Protein AF-A0A450WMF4-F1 (afdb_monomer_lite)

pLDDT: mean 71.52, std 16.34, range [45.56, 93.19]

Foldseek 3Di:
DDDDWDWDQDPVRDTGTPDDPPDDDDDDDDDDDDPDPPPDPPDDPDPPDDDDPPDPDDDDPDDDDPDDDDPVVVVVPDPPCPVPPPPPDPPVVPDDD

Radius of gyration: 28.02 Å; chains: 1; bounding box: 65×40×58 Å

Secondary structure (DSSP, 8-state):
------EEE-TT--EEESS-----S---------------S-S------S--------------PPPPPPHHHHHHHSPP--S--------TT----

Structure (mmCIF, N/CA/C/O backbone):
data_AF-A0A450WMF4-F1
#
_entry.id   AF-A0A450WMF4-F1
#
loop_
_atom_site.group_PDB
_atom_site.id
_atom_site.type_symbol
_atom_site.label_atom_id
_atom_site.label_alt_id
_atom_site.label_comp_id
_atom_site.label_asym_id
_atom_site.label_entity_id
_atom_site.label_seq_id
_atom_site.pdbx_PDB_ins_code
_atom_site.Cartn_x
_atom_site.Cartn_y
_atom_site.Cartn_z
_atom_site.occupancy
_atom_site.B_iso_or_equiv
_atom_site.auth_seq_id
_atom_site.auth_comp_id
_atom_site.auth_asym_id
_atom_site.auth_atom_id
_atom_site.pdbx_PDB_model_num
ATOM 1 N N . MET A 1 1 ? -12.016 14.413 6.812 1.00 67.12 1 MET A N 1
ATOM 2 C CA . MET A 1 1 ? -10.552 14.548 6.671 1.00 67.12 1 MET A CA 1
ATOM 3 C C . MET A 1 1 ? -10.036 13.212 6.163 1.00 67.12 1 MET A C 1
ATOM 5 O O . MET A 1 1 ? -10.460 12.207 6.719 1.00 67.12 1 MET A O 1
ATOM 9 N N . ILE A 1 2 ? -9.229 13.185 5.103 1.00 79.38 2 ILE A N 1
ATOM 10 C CA . ILE A 1 2 ? -8.567 11.957 4.632 1.00 79.38 2 ILE A CA 1
ATOM 11 C C . ILE A 1 2 ? -7.182 11.929 5.282 1.00 79.38 2 ILE A C 1
ATOM 13 O O . ILE A 1 2 ? -6.506 12.955 5.280 1.00 79.38 2 ILE A O 1
ATOM 17 N N . HIS A 1 3 ? -6.806 10.794 5.869 1.00 83.19 3 HIS A N 1
ATOM 18 C CA . HIS A 1 3 ? -5.484 10.562 6.453 1.00 83.19 3 HIS A CA 1
ATOM 19 C C . HIS A 1 3 ? -4.812 9.434 5.673 1.00 83.19 3 HIS A C 1
ATOM 21 O O . HIS A 1 3 ? -5.436 8.392 5.468 1.00 83.19 3 HIS A O 1
ATOM 27 N N . THR A 1 4 ? -3.581 9.657 5.220 1.00 89.19 4 THR A N 1
ATOM 28 C CA . THR A 1 4 ? -2.794 8.675 4.464 1.00 89.19 4 THR A CA 1
ATOM 29 C C . THR A 1 4 ? -1.669 8.184 5.359 1.00 89.19 4 THR A C 1
ATOM 31 O O . THR A 1 4 ? -0.937 8.999 5.910 1.00 89.19 4 THR A O 1
ATOM 34 N N . ILE A 1 5 ? -1.546 6.866 5.498 1.00 90.75 5 ILE A N 1
ATOM 35 C CA . ILE A 1 5 ? -0.534 6.205 6.325 1.00 90.75 5 ILE A CA 1
ATOM 36 C C . ILE A 1 5 ? 0.292 5.314 5.412 1.00 90.75 5 ILE A C 1
ATOM 38 O O . ILE A 1 5 ? -0.275 4.555 4.624 1.00 90.75 5 ILE A O 1
ATOM 42 N N . GLU A 1 6 ? 1.612 5.394 5.528 1.00 92.12 6 GLU A N 1
ATOM 43 C CA . GLU A 1 6 ? 2.505 4.479 4.825 1.00 92.12 6 GLU A CA 1
ATOM 44 C C . GLU A 1 6 ? 2.503 3.099 5.485 1.00 92.12 6 GLU A C 1
ATOM 46 O O . GLU A 1 6 ? 2.319 2.946 6.696 1.00 92.12 6 GLU A O 1
ATOM 51 N N . ALA A 1 7 ? 2.705 2.067 4.675 1.00 92.75 7 ALA A N 1
ATOM 52 C CA . ALA A 1 7 ? 2.770 0.700 5.152 1.00 92.75 7 ALA A CA 1
ATOM 53 C C . ALA A 1 7 ? 3.817 -0.083 4.369 1.00 92.75 7 ALA A C 1
ATOM 55 O O . ALA A 1 7 ? 3.953 0.095 3.160 1.00 92.75 7 ALA A O 1
ATOM 56 N N . ALA A 1 8 ? 4.524 -0.965 5.065 1.00 90.38 8 ALA A N 1
ATOM 57 C CA . ALA A 1 8 ? 5.393 -1.951 4.446 1.00 90.38 8 ALA A CA 1
ATOM 58 C C . ALA A 1 8 ? 4.617 -3.256 4.246 1.00 90.38 8 ALA A C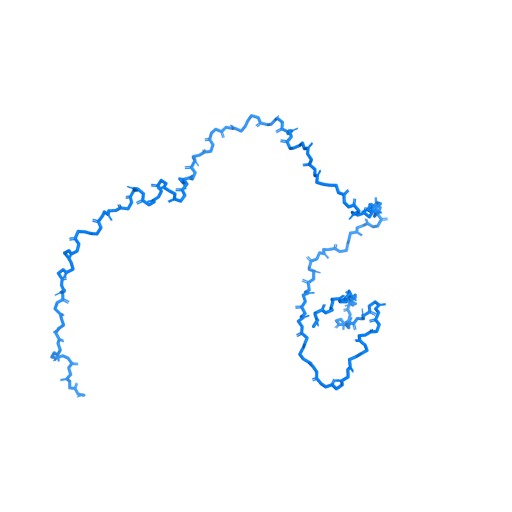 1
ATOM 60 O O . ALA A 1 8 ? 3.833 -3.649 5.116 1.00 90.38 8 ALA A O 1
ATOM 61 N N . ILE A 1 9 ? 4.850 -3.918 3.117 1.00 90.12 9 ILE A N 1
ATOM 62 C CA . ILE A 1 9 ? 4.362 -5.270 2.838 1.00 90.12 9 ILE A CA 1
ATOM 63 C C . ILE A 1 9 ? 5.575 -6.189 2.921 1.00 90.12 9 ILE A C 1
ATOM 65 O O . ILE A 1 9 ? 6.590 -5.917 2.281 1.00 90.12 9 ILE A O 1
ATOM 69 N N . ASP A 1 10 ? 5.507 -7.215 3.762 1.00 88.00 10 ASP A N 1
ATOM 70 C CA . ASP A 1 10 ? 6.578 -8.205 3.859 1.00 88.00 10 ASP A CA 1
ATOM 71 C C . ASP A 1 10 ? 6.426 -9.334 2.829 1.00 88.00 10 ASP A C 1
ATOM 73 O O . ASP A 1 10 ? 5.422 -9.442 2.129 1.00 88.00 10 ASP A O 1
ATOM 77 N N . GLU A 1 11 ? 7.429 -10.210 2.754 1.00 87.44 11 GLU A N 1
ATOM 78 C CA . GLU A 1 11 ? 7.435 -11.375 1.854 1.00 87.44 11 GLU A CA 1
ATOM 79 C C . GLU A 1 11 ? 6.308 -12.384 2.143 1.00 87.44 11 GLU A C 1
ATOM 81 O O . GLU A 1 11 ? 6.079 -13.303 1.363 1.00 87.44 11 GLU A O 1
ATOM 86 N N . SER A 1 12 ? 5.629 -12.253 3.285 1.00 91.00 12 SER A N 1
ATOM 87 C CA . SER A 1 12 ? 4.497 -13.088 3.685 1.00 91.00 12 SER A CA 1
ATOM 88 C C . SER A 1 12 ? 3.150 -12.397 3.438 1.00 91.00 12 SER A C 1
ATOM 90 O O . SER A 1 12 ? 2.150 -12.823 4.015 1.00 91.00 12 SER A O 1
ATOM 92 N N . ASP A 1 13 ? 3.124 -11.324 2.642 1.00 87.31 13 ASP A N 1
ATOM 93 C CA . ASP A 1 13 ? 1.951 -10.502 2.322 1.00 87.31 13 ASP A CA 1
ATOM 94 C C . ASP A 1 13 ? 1.295 -9.817 3.539 1.00 87.31 13 ASP A C 1
ATOM 96 O O . ASP A 1 13 ? 0.132 -9.400 3.488 1.00 87.31 13 ASP A O 1
ATOM 100 N N . HIS A 1 14 ? 2.015 -9.659 4.656 1.00 93.19 14 HIS A N 1
ATOM 101 C CA . HIS A 1 14 ? 1.486 -8.934 5.809 1.00 93.19 14 HIS A CA 1
ATOM 102 C C . HIS A 1 14 ? 1.753 -7.438 5.674 1.00 93.19 14 HIS A C 1
ATOM 104 O O . HIS A 1 14 ? 2.880 -6.982 5.485 1.00 93.19 14 HIS A O 1
ATOM 110 N N . ILE A 1 15 ? 0.687 -6.658 5.853 1.00 92.00 15 ILE A N 1
ATOM 111 C CA . ILE A 1 15 ? 0.737 -5.199 5.823 1.00 92.00 15 ILE A CA 1
ATOM 112 C C . ILE A 1 15 ? 1.039 -4.678 7.226 1.00 92.00 15 ILE A C 1
ATOM 114 O O . ILE A 1 15 ? 0.276 -4.898 8.172 1.00 92.00 15 ILE A O 1
ATOM 118 N N . ARG A 1 16 ? 2.131 -3.928 7.358 1.00 91.69 16 ARG A N 1
ATOM 119 C CA . ARG A 1 16 ? 2.539 -3.268 8.599 1.00 91.69 16 ARG A CA 1
ATOM 120 C C . ARG A 1 16 ? 2.486 -1.761 8.419 1.00 91.69 16 ARG A C 1
ATOM 122 O O . ARG A 1 16 ? 3.277 -1.197 7.671 1.00 91.69 16 ARG A O 1
ATOM 129 N N . LEU A 1 17 ? 1.566 -1.110 9.127 1.00 92.81 17 LEU A N 1
ATOM 130 C CA . LEU A 1 17 ? 1.481 0.351 9.149 1.00 92.81 17 LEU A CA 1
ATOM 131 C C . LEU A 1 17 ? 2.712 0.940 9.848 1.00 92.81 17 LEU A C 1
ATOM 133 O O . LEU A 1 17 ? 3.130 0.430 10.892 1.00 92.81 17 LEU A O 1
ATOM 137 N N . THR A 1 18 ? 3.264 2.022 9.303 1.00 90.44 18 THR A N 1
ATOM 138 C CA . THR A 1 18 ? 4.376 2.756 9.930 1.00 90.44 18 THR A CA 1
ATOM 139 C C . THR A 1 18 ? 3.920 3.533 11.165 1.00 90.44 18 THR A C 1
ATOM 141 O O . THR A 1 18 ? 4.693 3.710 12.105 1.00 90.44 18 THR A O 1
ATOM 144 N N . GLU A 1 19 ? 2.644 3.927 11.206 1.00 90.31 19 GLU A N 1
ATOM 145 C CA . GLU A 1 19 ? 2.009 4.594 12.341 1.00 90.31 19 GLU A CA 1
ATOM 146 C C . GLU A 1 19 ? 0.587 4.067 12.633 1.00 90.31 19 GLU A C 1
ATOM 148 O O . GLU A 1 19 ? -0.073 3.490 11.763 1.00 90.31 19 GLU A O 1
ATOM 153 N N . PRO A 1 20 ? 0.069 4.241 13.865 1.00 89.38 20 PRO A N 1
ATOM 154 C CA . PRO A 1 20 ? -1.274 3.790 14.221 1.00 89.38 20 PRO A CA 1
ATOM 155 C C . PRO A 1 20 ? -2.370 4.635 13.557 1.00 89.38 20 PRO A C 1
ATOM 157 O O . PRO A 1 20 ? -2.421 5.848 13.736 1.00 89.38 20 PRO A O 1
ATOM 160 N N . ALA A 1 21 ? -3.344 3.987 12.911 1.00 86.00 21 ALA A N 1
ATOM 161 C CA . ALA A 1 21 ? -4.439 4.689 12.232 1.00 86.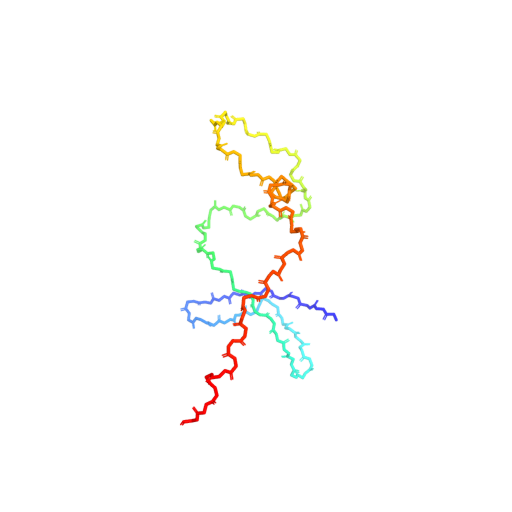00 21 ALA A CA 1
ATOM 162 C C . ALA A 1 21 ? -5.502 5.317 13.157 1.00 86.00 21 ALA A C 1
ATOM 164 O O . ALA A 1 21 ? -6.308 6.124 12.701 1.00 86.00 21 ALA A O 1
ATOM 165 N N . ASN A 1 22 ? -5.524 4.934 14.441 1.00 87.06 22 ASN A N 1
ATOM 166 C CA . ASN A 1 22 ? -6.428 5.435 15.491 1.00 87.06 22 ASN A CA 1
ATOM 167 C C . ASN A 1 22 ? -7.877 5.696 15.019 1.00 87.06 22 ASN A C 1
ATOM 169 O O . ASN A 1 22 ? -8.442 6.781 15.190 1.00 87.06 22 ASN A O 1
ATOM 173 N N . ILE A 1 23 ? -8.474 4.687 14.385 1.00 86.94 23 ILE A N 1
ATOM 174 C CA . ILE A 1 23 ? -9.782 4.804 13.746 1.00 86.94 23 ILE A CA 1
ATOM 175 C C . ILE A 1 23 ? -10.892 4.465 14.752 1.00 86.94 23 ILE A C 1
ATOM 177 O O . ILE A 1 23 ? -10.865 3.422 15.404 1.00 86.94 23 ILE A O 1
ATOM 181 N N . LYS A 1 24 ? -11.900 5.337 14.880 1.00 89.75 24 LYS A N 1
ATOM 182 C CA . LYS A 1 24 ? -13.049 5.116 15.776 1.00 89.75 24 LYS A CA 1
ATOM 183 C C . LYS A 1 24 ? -14.169 4.360 15.062 1.00 89.75 24 LYS A C 1
ATOM 185 O O . LYS A 1 24 ? -14.949 4.973 14.337 1.00 89.75 24 LYS A O 1
ATOM 190 N N . GLY A 1 25 ? -14.284 3.057 15.306 1.00 89.50 25 GLY A N 1
ATOM 191 C CA . GLY A 1 25 ? -15.313 2.204 14.699 1.00 89.50 25 GLY A CA 1
ATOM 192 C C . GLY A 1 25 ? -14.886 1.624 13.347 1.00 89.50 25 GLY A C 1
ATOM 193 O O . GLY A 1 25 ? -13.697 1.535 13.056 1.00 89.50 25 GLY A O 1
ATOM 194 N N . VAL A 1 26 ? -15.854 1.209 12.527 1.00 91.12 26 VAL A N 1
ATOM 195 C CA . VAL A 1 26 ? -15.597 0.578 11.220 1.00 91.12 26 VAL A CA 1
ATOM 196 C C . VAL A 1 26 ? -15.569 1.639 10.122 1.00 91.12 26 VAL A C 1
ATOM 198 O O . VAL A 1 26 ? -16.538 2.378 9.957 1.00 91.12 26 VAL A O 1
ATOM 201 N N . HIS A 1 27 ? -14.480 1.692 9.353 1.00 89.44 27 HIS A N 1
ATOM 202 C CA . HIS A 1 27 ? -14.304 2.637 8.246 1.00 89.44 27 HIS A CA 1
ATOM 203 C C . HIS A 1 27 ? -13.820 1.929 6.988 1.00 89.44 27 HIS A C 1
ATOM 205 O O . HIS A 1 27 ? -13.192 0.874 7.051 1.00 89.44 27 HIS A O 1
ATOM 211 N N . ARG A 1 28 ? -14.110 2.530 5.833 1.00 90.31 28 ARG A N 1
ATOM 212 C CA . ARG A 1 28 ? -13.555 2.095 4.548 1.00 90.31 28 ARG A CA 1
ATOM 213 C C . ARG A 1 28 ? -12.139 2.647 4.410 1.00 90.31 28 ARG A C 1
ATOM 215 O O . ARG A 1 28 ? -11.925 3.827 4.674 1.00 90.31 28 ARG A O 1
ATOM 222 N N . ALA A 1 29 ? -11.215 1.811 3.956 1.00 88.31 29 ALA A N 1
ATOM 223 C CA . ALA A 1 29 ? -9.852 2.204 3.621 1.00 88.31 29 ALA A CA 1
ATOM 224 C C . ALA A 1 29 ? -9.631 2.114 2.105 1.00 88.31 29 ALA A C 1
ATOM 226 O O . ALA A 1 29 ? -10.253 1.290 1.431 1.00 88.31 29 ALA A O 1
ATOM 227 N N . LEU A 1 30 ? -8.754 2.971 1.585 1.00 90.81 30 LEU A N 1
ATOM 228 C CA . LEU A 1 30 ? -8.206 2.869 0.236 1.00 90.81 30 LEU A CA 1
ATOM 229 C C . LEU A 1 30 ? -6.778 2.339 0.363 1.00 90.81 30 LEU A C 1
ATOM 231 O O . LEU A 1 30 ? -6.005 2.875 1.153 1.00 90.81 30 LEU A O 1
ATOM 235 N N . VAL A 1 31 ? -6.450 1.295 -0.395 1.00 90.69 31 VAL A N 1
ATOM 236 C CA . VAL A 1 31 ? -5.122 0.675 -0.389 1.00 90.69 31 VAL A CA 1
ATOM 237 C C . VAL A 1 31 ? -4.470 0.929 -1.739 1.00 90.69 31 VAL A C 1
ATOM 239 O O . VAL A 1 31 ? -5.044 0.593 -2.774 1.00 90.69 31 VAL A O 1
ATOM 242 N N . THR A 1 32 ? -3.274 1.507 -1.709 1.00 90.38 32 THR A N 1
ATOM 243 C CA . THR A 1 32 ? -2.408 1.673 -2.877 1.00 90.38 32 THR A CA 1
ATOM 244 C C . THR A 1 32 ? -1.151 0.855 -2.625 1.00 90.38 32 THR A C 1
ATOM 246 O O . THR A 1 32 ? -0.469 1.088 -1.631 1.00 90.38 32 THR A O 1
ATOM 249 N N . VAL A 1 33 ? -0.866 -0.110 -3.498 1.00 90.12 33 VAL A N 1
ATOM 250 C CA . VAL A 1 33 ? 0.341 -0.944 -3.425 1.00 90.12 33 VAL A CA 1
ATOM 251 C C . VAL A 1 33 ? 1.361 -0.396 -4.415 1.00 90.12 33 VAL A C 1
ATOM 253 O O . VAL A 1 33 ? 1.019 -0.150 -5.572 1.00 90.12 33 VAL A O 1
ATOM 256 N N . LEU A 1 34 ? 2.591 -0.182 -3.953 1.00 88.06 34 LEU A N 1
ATOM 257 C CA . LEU A 1 34 ? 3.711 0.230 -4.793 1.00 88.06 34 LEU A CA 1
ATOM 258 C C . LEU A 1 34 ? 4.505 -1.020 -5.174 1.00 88.06 34 LEU A C 1
ATOM 260 O O . LEU A 1 34 ? 5.170 -1.605 -4.327 1.00 88.06 34 LEU A O 1
ATOM 264 N N . ASP A 1 35 ? 4.404 -1.436 -6.434 1.00 82.38 35 ASP A N 1
ATOM 265 C CA . ASP A 1 35 ? 5.154 -2.569 -6.995 1.00 82.38 35 ASP A CA 1
ATOM 266 C C . ASP A 1 35 ? 6.521 -2.093 -7.515 1.00 82.38 35 ASP A C 1
ATOM 268 O O . ASP A 1 35 ? 6.837 -2.175 -8.703 1.00 82.38 35 ASP A O 1
ATOM 272 N N . GLU A 1 36 ? 7.293 -1.460 -6.631 1.00 79.06 36 GLU A N 1
ATOM 273 C CA . GLU A 1 36 ? 8.673 -1.073 -6.915 1.00 79.06 36 GLU A CA 1
ATOM 274 C C . GLU A 1 36 ? 9.599 -2.201 -6.438 1.00 79.06 36 GLU A C 1
ATOM 276 O O . GLU A 1 36 ? 9.453 -2.664 -5.302 1.00 79.06 36 GLU A O 1
ATOM 281 N N . PRO A 1 37 ? 10.540 -2.680 -7.273 1.00 77.06 37 PRO A N 1
ATOM 282 C CA . PRO A 1 37 ? 11.507 -3.671 -6.826 1.00 77.06 37 PRO A CA 1
ATOM 283 C C . PRO A 1 37 ? 12.313 -3.108 -5.646 1.00 77.06 37 PRO A C 1
ATOM 285 O O . PRO A 1 37 ? 12.608 -1.911 -5.641 1.00 77.06 37 PRO A O 1
ATOM 288 N N . PRO A 1 38 ? 12.703 -3.941 -4.663 1.00 70.25 38 PRO A N 1
ATOM 289 C CA . PRO A 1 38 ? 13.534 -3.487 -3.556 1.00 70.25 38 PRO A CA 1
ATOM 290 C C . PRO A 1 38 ? 14.823 -2.895 -4.132 1.00 70.25 38 PRO A C 1
ATOM 292 O O . PRO A 1 38 ? 15.624 -3.603 -4.743 1.00 70.25 38 PRO A O 1
ATOM 295 N N . GLY A 1 39 ? 14.979 -1.576 -4.017 1.00 62.81 39 GLY A N 1
ATOM 296 C CA . GLY A 1 39 ? 16.168 -0.893 -4.502 1.00 62.81 39 GLY A CA 1
ATOM 297 C C . GLY A 1 39 ? 17.378 -1.368 -3.710 1.00 62.81 39 GLY A C 1
ATOM 298 O O . GLY A 1 39 ? 17.334 -1.372 -2.481 1.00 62.81 39 GLY A O 1
ATOM 299 N N . ASP A 1 40 ? 18.456 -1.757 -4.397 1.00 55.75 40 ASP A N 1
ATOM 300 C CA . ASP A 1 40 ? 19.756 -1.966 -3.758 1.00 55.75 40 ASP A CA 1
ATOM 301 C C . ASP A 1 40 ? 20.068 -0.727 -2.905 1.00 55.75 40 ASP A C 1
ATOM 303 O O . ASP A 1 40 ? 20.167 0.388 -3.428 1.00 55.75 40 ASP A O 1
ATOM 307 N N . GLU A 1 41 ? 20.169 -0.911 -1.586 1.00 56.00 41 GLU A N 1
ATOM 308 C CA . GLU A 1 41 ? 20.392 0.138 -0.587 1.00 56.00 41 GLU A CA 1
ATOM 309 C C . GLU A 1 41 ? 21.803 0.746 -0.717 1.00 56.00 41 GLU A C 1
ATOM 311 O O . GLU A 1 41 ? 22.680 0.592 0.130 1.00 56.00 41 GLU A O 1
ATOM 316 N N . LEU A 1 42 ? 22.046 1.453 -1.817 1.00 50.91 42 LEU A N 1
ATOM 317 C CA . LEU A 1 42 ? 23.187 2.339 -2.022 1.00 50.91 42 LEU A CA 1
ATOM 318 C C . LEU A 1 42 ? 22.786 3.568 -2.851 1.00 50.91 42 LEU A C 1
ATOM 320 O O . LEU A 1 42 ? 23.601 4.179 -3.536 1.00 50.91 42 LEU A O 1
ATOM 324 N N . GLY A 1 43 ? 21.513 3.950 -2.776 1.00 48.62 43 GLY A N 1
ATOM 325 C CA . GLY A 1 43 ? 21.001 5.224 -3.259 1.00 48.62 43 GLY A CA 1
ATOM 326 C C . GLY A 1 43 ? 20.537 6.048 -2.071 1.00 48.62 43 GLY A C 1
ATOM 327 O O . GLY A 1 43 ? 19.501 5.767 -1.482 1.00 48.62 43 GLY A O 1
ATOM 328 N N . THR A 1 44 ? 21.321 7.051 -1.690 1.00 45.81 44 THR A N 1
ATOM 329 C CA . THR A 1 44 ? 20.977 8.049 -0.673 1.00 45.81 44 THR A CA 1
ATOM 330 C C . THR A 1 44 ? 19.530 8.526 -0.821 1.00 45.81 44 THR A C 1
ATOM 332 O O . THR A 1 44 ? 19.198 9.167 -1.819 1.00 45.81 44 THR A O 1
ATOM 335 N N . ALA A 1 45 ? 18.694 8.261 0.184 1.00 48.88 45 ALA A N 1
ATOM 336 C CA . ALA A 1 45 ? 17.388 8.887 0.326 1.00 48.88 45 ALA A CA 1
ATOM 337 C C . ALA A 1 45 ? 17.579 10.408 0.451 1.00 48.88 45 ALA A C 1
ATOM 339 O O . ALA A 1 45 ? 17.891 10.928 1.522 1.00 48.88 45 ALA A O 1
ATOM 340 N N . LEU A 1 46 ? 17.444 11.125 -0.665 1.00 48.31 46 LEU A N 1
ATOM 341 C CA . LEU A 1 46 ? 17.274 12.571 -0.663 1.00 48.31 46 LEU A CA 1
ATOM 342 C C . LEU A 1 46 ? 15.810 12.840 -0.295 1.00 48.31 46 LEU A C 1
ATOM 344 O O . LEU A 1 46 ? 14.925 12.510 -1.087 1.00 48.31 46 LEU A O 1
ATOM 348 N N . PRO A 1 47 ? 15.515 13.418 0.883 1.00 46.81 47 PRO A N 1
ATOM 349 C CA . PRO A 1 47 ? 14.160 13.831 1.198 1.00 46.81 47 PRO A CA 1
ATOM 350 C C . PRO A 1 47 ? 13.759 14.906 0.187 1.00 46.81 47 PRO A C 1
ATOM 352 O O . PRO A 1 47 ? 14.369 15.976 0.135 1.00 46.81 47 PRO A O 1
ATOM 355 N N . SER A 1 48 ? 12.748 14.618 -0.636 1.00 49.09 48 SER A N 1
ATOM 356 C CA . SER A 1 48 ? 12.141 15.584 -1.556 1.00 49.09 48 SER A CA 1
ATOM 357 C C . SER A 1 48 ? 11.330 16.609 -0.757 1.00 49.09 48 SER A C 1
ATOM 359 O O . SER A 1 48 ? 10.102 16.613 -0.728 1.00 49.09 48 SER A O 1
ATOM 361 N N . GLY A 1 49 ? 12.045 17.472 -0.038 1.00 46.84 49 GLY A N 1
ATOM 362 C CA . GLY A 1 49 ? 11.559 18.778 0.359 1.00 46.84 49 GLY A CA 1
ATOM 363 C C . GLY A 1 49 ? 11.588 19.676 -0.871 1.00 46.84 49 GLY A C 1
ATOM 364 O O . GLY A 1 49 ? 12.645 19.894 -1.449 1.00 46.84 49 GLY A O 1
ATOM 365 N N . HIS A 1 50 ? 10.410 20.146 -1.274 1.00 52.38 50 HIS A N 1
ATOM 366 C CA . HIS A 1 50 ? 10.154 21.267 -2.180 1.00 52.38 50 HIS A CA 1
ATOM 367 C C . HIS A 1 50 ? 11.308 21.750 -3.078 1.00 52.38 50 HIS A C 1
ATOM 369 O O . HIS A 1 50 ? 12.116 22.593 -2.696 1.00 52.38 50 HIS A O 1
ATOM 375 N N . GLY A 1 51 ? 11.260 21.341 -4.344 1.00 46.97 51 GLY A N 1
ATOM 376 C CA . GLY A 1 51 ? 11.996 21.991 -5.420 1.00 46.97 51 GLY A CA 1
ATOM 377 C C . GLY A 1 51 ? 11.490 21.500 -6.766 1.00 46.97 51 GLY A C 1
ATOM 378 O O . GLY A 1 51 ? 11.860 20.420 -7.207 1.00 46.97 51 GLY A O 1
ATOM 379 N N . LEU A 1 52 ? 10.616 22.277 -7.411 1.00 55.44 52 LEU A N 1
ATOM 380 C CA . LEU A 1 52 ? 10.296 22.098 -8.829 1.00 55.44 52 LEU A CA 1
ATOM 381 C C . LEU A 1 52 ? 11.616 22.050 -9.628 1.00 55.44 52 LEU A C 1
ATOM 383 O O . LEU A 1 52 ? 12.391 23.005 -9.514 1.00 55.44 52 LEU A O 1
ATOM 387 N N . PRO A 1 53 ? 11.894 21.017 -10.447 1.00 45.56 53 PRO A N 1
ATOM 388 C CA . PRO A 1 53 ? 13.075 21.026 -11.298 1.00 45.56 53 PRO A CA 1
ATOM 389 C C . PRO A 1 53 ? 12.834 21.970 -12.476 1.00 45.56 53 PRO A C 1
ATOM 391 O O . PRO A 1 53 ? 12.214 21.637 -13.485 1.00 45.56 53 PRO A O 1
ATOM 394 N N . MET A 1 54 ? 13.322 23.191 -12.312 1.00 47.09 54 MET A N 1
ATOM 395 C CA . MET A 1 54 ? 13.443 24.206 -13.343 1.00 47.09 54 MET A CA 1
ATOM 396 C C . MET A 1 54 ? 14.713 23.933 -14.164 1.00 47.09 54 MET A C 1
ATOM 398 O O . MET A 1 54 ? 15.704 24.608 -13.921 1.00 47.09 54 MET A O 1
ATOM 402 N N . ASN A 1 55 ? 14.719 22.935 -15.064 1.00 54.50 55 ASN A N 1
ATOM 403 C CA . ASN A 1 55 ? 15.638 22.812 -16.227 1.00 54.50 55 ASN A CA 1
ATOM 404 C C . ASN A 1 55 ? 15.636 21.404 -16.864 1.00 54.50 55 ASN A C 1
ATOM 406 O O . ASN A 1 55 ? 16.599 20.649 -16.774 1.00 54.50 55 ASN A O 1
ATOM 410 N N . TRP A 1 56 ? 14.594 21.064 -17.623 1.00 53.59 56 TRP A N 1
ATOM 411 C CA . TRP A 1 56 ? 14.682 19.939 -18.565 1.00 53.59 56 TRP A CA 1
ATOM 412 C C . TRP A 1 56 ? 15.399 20.369 -19.854 1.00 53.59 56 TRP A C 1
ATOM 414 O O . TRP A 1 56 ? 14.797 20.478 -20.917 1.00 53.59 56 TRP A O 1
ATOM 424 N N . GLU A 1 57 ? 16.700 20.640 -19.763 1.00 56.47 57 GLU A N 1
ATOM 425 C CA . GLU A 1 57 ? 17.562 20.757 -20.941 1.00 56.47 57 GLU A CA 1
ATOM 426 C C . GLU A 1 57 ? 18.489 19.545 -21.000 1.00 56.47 57 GLU A C 1
ATOM 428 O O . GLU A 1 57 ? 19.592 19.531 -20.463 1.00 56.47 57 GLU A O 1
ATOM 433 N N . SER A 1 58 ? 18.032 18.497 -21.680 1.00 49.31 58 SER A N 1
ATOM 434 C CA . SER A 1 58 ? 18.922 17.491 -22.250 1.00 49.31 58 SER A CA 1
ATOM 435 C C . SER A 1 58 ? 18.771 17.551 -23.761 1.00 49.31 58 SER A C 1
ATOM 437 O O . SER A 1 58 ? 17.721 17.259 -24.327 1.00 49.31 58 SER A O 1
ATOM 439 N N . SER A 1 59 ? 19.835 18.037 -24.395 1.00 54.16 59 SER A N 1
ATOM 440 C CA . SER A 1 59 ? 19.962 18.194 -25.837 1.00 54.16 59 SER A CA 1
ATOM 441 C C . SER A 1 59 ? 20.201 16.833 -26.479 1.00 54.16 59 SER A C 1
ATOM 443 O O . SER A 1 59 ? 21.343 16.448 -26.709 1.00 54.16 59 SER A O 1
ATOM 445 N N . GLU A 1 60 ? 19.137 16.114 -26.817 1.00 56.34 60 GLU A N 1
ATOM 446 C CA . GLU A 1 60 ? 19.228 15.046 -27.808 1.00 56.34 60 GLU A CA 1
ATOM 447 C C . GLU A 1 60 ? 18.479 15.476 -29.064 1.00 56.34 60 GLU A C 1
ATOM 449 O O . GLU A 1 60 ? 17.287 15.775 -29.052 1.00 56.34 60 GLU A O 1
ATOM 454 N N . LYS A 1 61 ? 19.222 15.556 -30.172 1.00 58.47 61 LYS A N 1
ATOM 455 C CA . LYS A 1 61 ? 18.695 15.763 -31.523 1.00 58.47 61 LYS A CA 1
ATOM 456 C C . LYS A 1 61 ? 17.810 14.566 -31.881 1.00 58.47 61 LYS A C 1
ATOM 458 O O . LYS A 1 61 ? 18.253 13.599 -32.499 1.00 58.47 61 LYS A O 1
ATOM 463 N N . GLU A 1 62 ? 16.553 14.640 -31.469 1.00 48.66 62 GLU A N 1
ATOM 464 C CA . GLU A 1 62 ? 15.505 13.692 -31.807 1.00 48.66 62 GLU A CA 1
ATOM 465 C C . GLU A 1 62 ? 15.213 13.809 -33.311 1.00 48.66 62 GLU A C 1
ATOM 467 O O . GLU A 1 62 ? 14.805 14.855 -33.822 1.00 48.66 62 GLU A O 1
ATOM 472 N N . LYS A 1 63 ? 15.479 12.730 -34.058 1.00 61.38 63 LYS A N 1
ATOM 473 C CA . LYS A 1 63 ? 15.002 12.578 -35.442 1.00 61.38 63 LYS A CA 1
ATOM 474 C C . LYS A 1 63 ? 13.485 12.794 -35.435 1.00 61.38 63 LYS A C 1
ATOM 476 O O . LYS A 1 63 ? 12.853 12.297 -34.506 1.00 61.38 63 LYS A O 1
ATOM 481 N N . PRO A 1 64 ? 12.894 13.484 -36.429 1.00 56.94 64 PRO A N 1
ATOM 482 C CA . PRO A 1 64 ? 11.484 13.848 -36.391 1.00 56.94 64 PRO A CA 1
ATOM 483 C C . PRO A 1 64 ? 10.629 12.583 -36.312 1.00 56.94 64 PRO A C 1
ATOM 485 O O . PRO A 1 64 ? 10.390 11.912 -37.316 1.00 56.94 64 PRO A O 1
ATOM 488 N N . ARG A 1 65 ? 10.188 12.239 -35.099 1.00 59.31 65 ARG A N 1
ATOM 489 C CA . ARG A 1 65 ? 9.114 11.278 -34.907 1.00 59.31 65 ARG A CA 1
ATOM 490 C C . ARG A 1 65 ? 7.873 11.888 -35.560 1.00 59.31 65 ARG A C 1
ATOM 492 O O . ARG A 1 65 ? 7.675 13.103 -35.434 1.00 59.31 65 ARG A O 1
ATOM 499 N N . PRO A 1 66 ? 7.068 11.102 -36.294 1.00 64.62 66 PRO A N 1
ATOM 500 C CA . PRO A 1 66 ? 5.826 11.613 -36.849 1.00 64.62 66 PRO A CA 1
ATOM 501 C C . PRO A 1 66 ? 5.018 12.201 -35.694 1.00 64.62 66 PRO A C 1
ATOM 503 O O . PRO A 1 66 ? 4.756 11.522 -34.702 1.00 64.62 66 PRO A O 1
ATOM 506 N N . ARG A 1 67 ? 4.731 13.503 -35.782 1.00 72.88 67 ARG A N 1
ATOM 507 C CA . ARG A 1 67 ? 4.002 14.207 -34.733 1.00 72.88 67 ARG A CA 1
ATOM 508 C C . ARG A 1 67 ? 2.634 13.556 -34.607 1.00 72.88 67 ARG A C 1
ATOM 510 O O . ARG A 1 67 ? 1.884 13.519 -35.580 1.00 72.88 67 ARG A O 1
ATOM 517 N N . CYS A 1 68 ? 2.322 13.050 -33.418 1.00 73.31 68 CYS A N 1
ATOM 518 C CA . CYS A 1 68 ? 0.941 12.748 -33.084 1.00 73.31 68 CYS A CA 1
ATOM 519 C C . CYS A 1 68 ? 0.172 14.074 -33.142 1.00 73.31 68 CYS A C 1
ATOM 521 O O . CYS A 1 68 ? 0.624 15.039 -32.515 1.00 73.31 68 CYS A O 1
ATOM 523 N N . PRO A 1 69 ? -0.931 14.156 -33.906 1.00 76.44 69 PRO A N 1
ATOM 524 C CA . PRO A 1 69 ? -1.723 15.370 -33.959 1.00 76.44 69 PRO A CA 1
ATOM 525 C C . PRO A 1 69 ? -2.200 15.709 -32.552 1.00 76.44 69 PRO A C 1
ATOM 527 O O . PRO A 1 69 ? -2.585 14.838 -31.766 1.00 76.44 69 PRO A O 1
ATOM 530 N N . THR A 1 70 ? -2.156 16.993 -32.229 1.00 82.88 70 THR A N 1
ATOM 531 C CA . THR A 1 70 ? -2.771 17.496 -31.005 1.00 82.88 70 THR A CA 1
ATOM 532 C C . THR A 1 70 ? -4.271 17.216 -31.034 1.00 82.88 70 THR A C 1
ATOM 534 O O . THR A 1 70 ? -4.880 17.095 -32.098 1.00 82.88 70 THR A O 1
ATOM 537 N N . PHE A 1 71 ? -4.900 17.151 -29.861 1.00 77.31 71 PHE A N 1
ATOM 538 C CA . PHE A 1 71 ? -6.348 16.955 -29.757 1.00 77.31 71 PHE A CA 1
ATOM 539 C C . PHE A 1 71 ? -7.138 17.955 -30.624 1.00 77.31 71 PHE A C 1
ATOM 541 O O . PHE A 1 71 ? -8.094 17.583 -31.295 1.00 77.31 71 PHE A O 1
ATOM 548 N N . SER A 1 72 ? -6.686 19.209 -30.695 1.00 84.50 72 SER A N 1
ATOM 549 C CA . SER A 1 72 ? -7.259 20.245 -31.560 1.00 84.50 72 SER A CA 1
ATOM 550 C C . SER A 1 72 ? -7.139 19.942 -33.054 1.00 84.50 72 SER A C 1
ATOM 552 O O . SER A 1 72 ? -8.100 20.134 -33.793 1.00 84.50 72 SER A O 1
ATOM 554 N N . GLU A 1 73 ? -5.985 19.458 -33.513 1.00 86.56 73 GLU A N 1
ATOM 555 C CA . GLU A 1 73 ? -5.797 19.077 -34.919 1.00 86.56 73 GLU A CA 1
ATOM 556 C C . GLU A 1 73 ? -6.651 17.858 -35.266 1.00 86.56 73 GLU A C 1
ATOM 558 O O . GLU A 1 73 ? -7.244 17.800 -36.341 1.00 86.56 73 GLU A O 1
ATOM 563 N N . HIS A 1 74 ? -6.781 16.922 -34.322 1.00 84.06 74 HIS A N 1
ATOM 564 C CA . HIS A 1 74 ? -7.658 15.771 -34.470 1.00 84.06 74 HIS A CA 1
ATOM 565 C C . HIS A 1 74 ? -9.128 16.190 -34.626 1.00 84.06 74 HIS A C 1
ATOM 567 O O . HIS A 1 74 ? -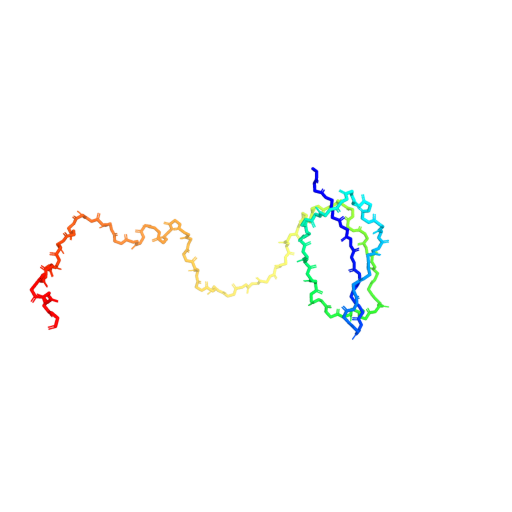9.790 15.732 -35.555 1.00 84.06 74 HIS A O 1
ATOM 573 N N . LEU A 1 75 ? -9.618 17.123 -33.803 1.00 80.75 75 LEU A N 1
ATOM 574 C CA . LEU A 1 75 ? -10.984 17.646 -33.921 1.00 80.75 75 LEU A CA 1
ATOM 575 C C . LEU A 1 75 ? -11.238 18.373 -35.248 1.00 80.75 75 LEU A C 1
ATOM 577 O O . LEU A 1 75 ? -12.324 18.258 -35.805 1.00 80.75 75 LEU A O 1
ATOM 581 N N . LEU A 1 76 ? -10.250 19.101 -35.773 1.00 82.88 76 LEU A N 1
ATOM 582 C CA . LEU A 1 76 ? -10.370 19.760 -37.078 1.00 82.88 76 LEU A CA 1
ATOM 583 C C . LEU A 1 76 ? -10.340 18.768 -38.251 1.00 82.88 76 LEU A C 1
ATOM 585 O O . LEU A 1 76 ? -10.842 19.093 -39.325 1.00 82.88 76 LEU A O 1
ATOM 589 N N . SER A 1 77 ? -9.751 17.584 -38.053 1.00 80.62 77 SER A N 1
ATOM 590 C CA . SER A 1 77 ? -9.703 16.509 -39.051 1.00 80.62 77 SER A CA 1
ATOM 591 C C . SER A 1 77 ? -10.951 15.626 -39.077 1.00 80.62 77 SER A C 1
ATOM 593 O O . SER A 1 77 ? -11.157 14.902 -40.050 1.00 80.62 77 SER A O 1
ATOM 595 N N . MET A 1 78 ? -11.773 15.662 -38.023 1.00 82.00 78 MET A N 1
ATOM 596 C CA . MET A 1 78 ? -13.022 14.911 -38.008 1.00 82.00 78 MET A CA 1
ATOM 597 C C . MET A 1 78 ? -13.969 15.467 -39.080 1.00 82.00 78 MET A C 1
ATOM 599 O O . MET A 1 78 ? -14.108 16.692 -39.187 1.00 82.00 78 MET A O 1
ATOM 603 N N . PRO A 1 79 ? -14.625 14.598 -39.875 1.00 78.19 79 PRO A N 1
ATOM 604 C CA . PRO A 1 79 ? -15.695 15.045 -40.751 1.00 78.19 79 PRO A CA 1
ATOM 605 C C . PRO A 1 79 ? -16.732 15.763 -39.891 1.00 78.19 79 PRO A C 1
ATOM 607 O O . PRO A 1 79 ? -17.100 15.293 -38.811 1.00 78.19 79 PRO A O 1
ATOM 610 N N . ARG A 1 80 ? -17.140 16.951 -40.338 1.00 73.88 80 ARG A N 1
ATOM 611 C CA . ARG A 1 80 ? -18.245 17.654 -39.698 1.00 73.88 80 ARG A CA 1
ATOM 612 C C . ARG A 1 80 ? -19.465 16.782 -39.922 1.00 73.88 80 ARG A C 1
ATOM 614 O O . ARG A 1 80 ? -19.797 16.544 -41.071 1.00 73.88 80 ARG A O 1
ATOM 621 N N . ASP A 1 81 ? -20.054 16.306 -38.837 1.00 77.19 81 ASP A N 1
ATOM 622 C CA . ASP A 1 81 ? -21.357 15.659 -38.872 1.00 77.19 81 ASP A CA 1
ATOM 623 C C . ASP A 1 81 ? -22.364 16.694 -39.392 1.00 77.19 81 ASP A C 1
ATOM 625 O O . ASP A 1 81 ? -22.706 17.657 -38.699 1.00 77.19 81 ASP A O 1
ATOM 629 N N . ASP A 1 82 ? -22.733 16.560 -40.661 1.00 70.69 82 ASP A N 1
ATOM 630 C CA . ASP A 1 82 ? -23.722 17.361 -41.373 1.00 70.69 82 ASP A CA 1
ATOM 631 C C . ASP A 1 82 ? -25.163 17.011 -40.970 1.00 70.69 82 ASP A C 1
ATOM 633 O O . ASP A 1 82 ? -26.111 17.695 -41.371 1.00 70.69 82 ASP A O 1
ATOM 637 N N . GLY A 1 83 ? -25.335 16.062 -40.043 1.00 64.25 83 GLY A N 1
ATOM 638 C CA . GLY A 1 83 ? -26.622 15.746 -39.438 1.00 64.25 83 GLY A CA 1
ATOM 639 C C . GLY A 1 83 ? -27.536 14.921 -40.341 1.00 64.25 83 GLY A C 1
ATOM 640 O O . GLY A 1 83 ? -28.698 14.696 -39.999 1.00 64.25 83 GLY A O 1
ATOM 641 N N . ASP A 1 84 ? -27.026 14.413 -41.454 1.00 65.69 84 ASP A N 1
ATOM 642 C CA . ASP A 1 84 ? -27.605 13.393 -42.321 1.00 65.69 84 ASP A CA 1
ATOM 643 C C . ASP A 1 84 ? -27.446 12.001 -41.690 1.00 65.69 84 ASP A C 1
ATOM 645 O O . ASP A 1 84 ? -26.923 11.041 -42.254 1.00 65.69 84 ASP A O 1
ATOM 649 N N . PHE A 1 85 ? -28.003 11.879 -40.482 1.00 59.78 85 PHE A N 1
ATOM 650 C CA . PHE A 1 85 ? -28.429 10.607 -39.917 1.00 59.78 85 PHE A CA 1
ATOM 651 C C . PHE A 1 85 ? -29.605 10.069 -40.748 1.00 59.78 85 PHE A C 1
ATOM 653 O O . PHE A 1 85 ? -30.760 10.084 -40.314 1.00 59.78 85 PHE A O 1
ATOM 660 N N . GLU A 1 86 ? -29.322 9.564 -41.946 1.00 62.66 86 GLU A N 1
ATOM 661 C CA . GLU A 1 86 ? -30.222 8.641 -42.628 1.00 62.66 86 GLU A CA 1
ATOM 662 C C . GLU A 1 86 ? -30.357 7.410 -41.725 1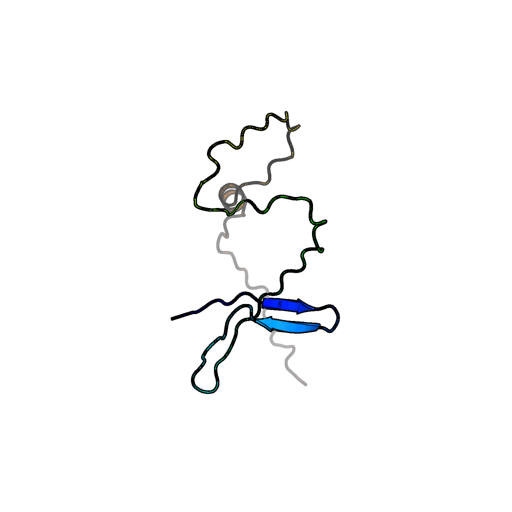.00 62.66 86 GLU A C 1
ATOM 664 O O . GLU A 1 86 ? -29.473 6.553 -41.631 1.00 62.66 86 GLU A O 1
ATOM 669 N N . ARG A 1 87 ? -31.457 7.367 -40.965 1.00 56.59 87 ARG A N 1
ATOM 670 C CA . ARG A 1 87 ? -31.821 6.225 -40.131 1.00 56.59 87 ARG A CA 1
ATOM 671 C C . ARG A 1 87 ? -32.020 5.045 -41.069 1.00 56.59 87 ARG A C 1
ATOM 673 O O . ARG A 1 87 ? -33.090 4.902 -41.645 1.00 56.59 87 ARG A O 1
ATOM 680 N N . SER A 1 88 ? -30.990 4.215 -41.206 1.00 57.88 88 SER A N 1
ATOM 681 C CA . SER A 1 88 ? -31.091 2.933 -41.893 1.00 57.88 88 SER A CA 1
ATOM 682 C C . SER A 1 88 ? -32.070 2.058 -41.110 1.00 57.88 88 SER A C 1
ATOM 684 O O . SER A 1 88 ? -31.723 1.473 -40.088 1.00 57.88 88 SER A O 1
ATOM 686 N N . ASP A 1 89 ? -33.322 2.095 -41.549 1.00 55.66 89 ASP A N 1
ATOM 687 C CA . ASP A 1 89 ? -34.342 1.062 -41.468 1.00 55.66 89 ASP A CA 1
ATOM 688 C C . ASP A 1 89 ? -34.323 0.196 -40.199 1.00 55.66 89 ASP A C 1
ATOM 690 O O . ASP A 1 89 ? -33.755 -0.896 -40.137 1.00 55.66 89 ASP A O 1
ATOM 694 N N . LEU A 1 90 ? -35.072 0.656 -39.194 1.00 53.75 90 LEU A N 1
ATOM 695 C CA . LEU A 1 90 ? -35.708 -0.230 -38.221 1.00 53.75 90 LEU A CA 1
ATOM 696 C C . LEU A 1 90 ? -36.655 -1.177 -38.978 1.00 53.75 90 LEU A C 1
ATOM 698 O O . LEU A 1 90 ? -37.849 -0.900 -39.096 1.00 53.75 90 LEU A O 1
ATOM 702 N N . ASP A 1 91 ? -36.157 -2.314 -39.470 1.00 56.38 91 ASP A N 1
ATOM 703 C CA . ASP A 1 91 ? -37.039 -3.420 -39.853 1.00 56.38 91 ASP A CA 1
ATOM 704 C C . ASP A 1 91 ? -37.518 -4.133 -38.580 1.00 56.38 91 ASP A C 1
ATOM 706 O O . ASP A 1 91 ? -37.013 -5.173 -38.153 1.00 56.38 91 ASP A O 1
ATOM 710 N N . LEU A 1 92 ? -38.519 -3.520 -37.946 1.00 56.28 92 LEU A N 1
ATOM 711 C CA . LEU A 1 92 ? -39.243 -4.011 -36.771 1.00 56.28 92 LEU A CA 1
ATOM 712 C C . LEU A 1 92 ? -40.066 -5.289 -37.042 1.00 56.28 92 LEU A C 1
ATOM 714 O O . LEU A 1 92 ? -40.809 -5.726 -36.168 1.00 56.28 92 LEU A O 1
ATOM 718 N N . ARG A 1 93 ? -39.937 -5.929 -38.214 1.00 56.56 93 ARG A N 1
ATOM 719 C CA . ARG A 1 93 ? -40.626 -7.193 -38.542 1.00 56.56 93 ARG A CA 1
ATOM 720 C C . ARG A 1 93 ? -39.843 -8.461 -38.205 1.00 56.56 93 ARG A C 1
ATOM 722 O O . ARG A 1 93 ? -40.261 -9.547 -38.589 1.00 56.56 93 ARG A O 1
ATOM 729 N N . LYS A 1 94 ? -38.755 -8.361 -37.439 1.00 52.38 94 LYS A N 1
ATOM 730 C CA . LYS A 1 94 ? -38.174 -9.517 -36.728 1.00 52.38 94 LYS A CA 1
ATOM 731 C C . LYS A 1 94 ? -38.630 -9.586 -35.266 1.00 52.38 94 LYS A C 1
ATOM 733 O O . LYS A 1 94 ? -37.873 -9.994 -34.394 1.00 52.38 94 LYS A O 1
ATOM 738 N N . LEU A 1 95 ? -39.865 -9.161 -35.007 1.00 55.81 95 LEU A N 1
ATOM 739 C CA . LEU A 1 95 ? -40.639 -9.577 -33.844 1.00 55.81 95 LEU A CA 1
ATOM 740 C C . LEU A 1 95 ? -41.610 -10.657 -34.312 1.00 55.81 95 LEU A C 1
ATOM 742 O O . LEU A 1 95 ? -42.587 -10.339 -34.977 1.00 55.81 95 LEU A O 1
ATOM 746 N N . GLU A 1 96 ? -41.289 -11.907 -34.011 1.00 49.62 96 GLU A N 1
ATOM 747 C CA . GLU A 1 96 ? -42.198 -12.920 -33.461 1.00 49.62 96 GLU A CA 1
ATOM 748 C C . GLU A 1 96 ? -41.312 -14.086 -32.951 1.00 49.62 96 GLU A C 1
ATOM 750 O O . GLU A 1 96 ? -40.203 -14.265 -33.471 1.00 49.62 96 GLU A O 1
ATOM 755 N N . PRO A 1 97 ? -41.733 -14.787 -31.884 1.00 62.97 97 PRO A N 1
ATOM 756 C CA . PRO A 1 97 ? -40.925 -15.752 -31.133 1.00 62.97 97 PRO A CA 1
ATOM 757 C C . PRO A 1 97 ? -40.711 -17.105 -31.829 1.00 62.97 97 PRO A C 1
ATOM 759 O O . PRO A 1 97 ? -41.549 -17.508 -32.667 1.00 62.97 97 PRO A O 1
#

Organism: NCBI:txid2126340

Sequence (97 aa):
MIHTIEAAIDESDHIRLTEPANIKGVHRALVTVLDEPPGDELGTALPSGHGLPMNWESSEKEKPRPRCPTFSEHLLSMPRDDGDFERSDLDLRKLEP

=== Feature glossary ===
Annotated list of the representations used here:

Nearest PDB structures. The Foldseek neighbor list gives the closest experimentally determined structures in the PDB, ranked by structural alignment. TM-score near 1 means near-identical fold; near 0.3 means only rough topology match. This is how one finds what a novel AlphaFold prediction most resembles in the solved-structure universe.

Foldseek 3Di. Foldseek's 3Di representation compresses backbone geometry into a per-residue letter drawn from a learned twenty-state alphabet. It captures the tertiary interaction pattern around each residue — which residues are packed against it in space, regardless of where they are in sequence.

Radius of gyration, Cα contacts, bounding box. Radius of gyration (Rg) is the root-mean-square distance of Cα atoms from their centroid — a single number for overall size and compactness. A globular domain of N residues has Rg ≈ 2.2·N^0.38 Å; an extended or disordered chain has a much larger Rg. The Cα contact count is the number of residue pairs whose Cα atoms are within 8 Å and are more than four positions apart in sequence — a standard proxy for tertiary packing density. The bounding box is the smallest axis-aligned box enclosing all Cα atoms.

InterPro / GO / CATH / organism. The annotation block draws on four external resources. InterPro: which protein families and domains the sequence belongs to. GO: standardized terms for what the protein does, what process it participates in, and where in the cell it acts. CATH: which structural fold it has in the CATH hierarchy. Organism: the species of origin.

mmCIF coordinates. The mmCIF block holds the 3D Cartesian coordinates of each backbone atom (N, Cα, C, O) in ångströms. mmCIF is the PDB's canonical archive format — a tagged-loop text representation of the atomic model.

pLDDT. pLDDT is the predicted lDDT-Cα score: AlphaFold's confidence that the local environment of each residue (all inter-atomic distances within 15 Å) is correctly pla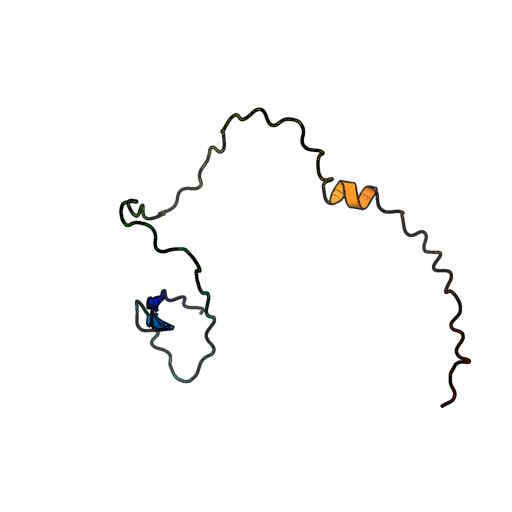ced. It is a per-residue number between 0 and 100, with higher meaning more reliable.

Backbone torsions (φ/ψ). φ (phi) and ψ (psi) are the two rotatable backbone dihedrals per residue: φ is the C(i-1)–N–Cα–C torsion, ψ is the N–Cα–C–N(i+1) torsion, both in degrees on (−180°, 180°]. α-helical residues cluster near (−60°, −45°); β-strand residues near (−120°, +130°). A Ramachandran plot is simply a scatter of (φ, ψ) for every residue.

B-factor. For experimental (PDB) structures, the B-factor (temperature factor) quantifies the positional spread of each atom in the crystal — a combination of thermal vibration and static disorder — in units of Å². High B-factors mark flexible loops or poorly resolved regions; low B-factors mark the rigid, well-ordered core.

Secondary structure (3-state, P-SEA). SS3 is a coarse helix/strand/coil call (letters a/b/c) made by the P-SEA algorithm from inter-Cα distances and dihedrals. It is less detailed than DSSP but needs only Cα positions.

Predicted aligned error. Predicted aligned error is AlphaFold's pairwise confidence. Unlike pLDDT (per-residue), PAE is per-residue-pair and captures whether two parts of the structure are correctly placed relative to each other. Units are ångströms of expected positional error.

Solvent-accessible surface area. Solvent-accessible surface area (SASA) is the area in Å² traced out by the centre of a 1.4 Å probe sphere (a water molecule) rolled over the protein's van der Waals surface (Shrake–Rupley / Lee–Richards construction). Buried residues have near-zero SASA; fully exposed residues can exceed 200 Å². The total SASA scales roughly with the number of surface residues.

Secondary structure (8-state, DSSP). The SS8 string is DSSP's per-residue secondary-structure call. α-helix (H) means an i→i+4 H-bond ladder; β-strand (E) means the residue participates in a β-sheet; 3₁₀ (G) and π (I) are tighter and wider helices; T/S are turns/bends; '-' is loop.

Rendered structure images. Structure images are PyMOL renders from six orthogonal camera directions. Cartoon representation draws helices as coils and strands as arrows; sticks shows the backbone as bonds; surface shows the solvent-excluded envelope. Rainbow coloring maps sequence position to hue (blue→red, N→C); chain coloring assigns a distinct color per polypeptide.

Sequence. The amino-acid sequence is the protein's primary structure: the linear order of residues from the N-terminus to the C-terminus, written in one-letter code. Everything else here — the 3D coordinates, the secondary structure, the domain annotations — is ultimately a consequence of this string.

Contact-map, Ramachandran, and PAE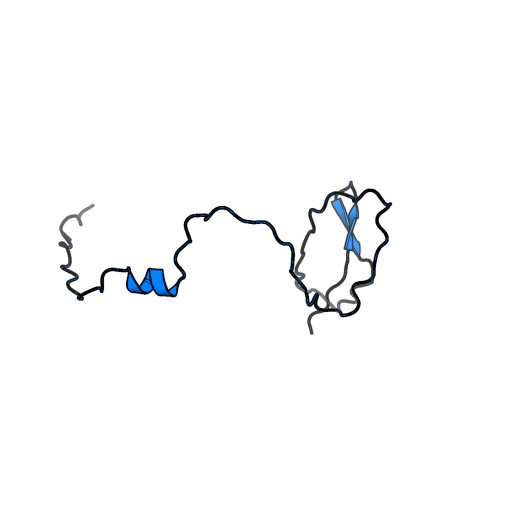 plots. Three diagnostic plots accompany the record. The Cα contact map visualizes the tertiary structure as a 2D adjacency matrix (8 Å cutoff, sequence-local contacts suppressed). The Ramachandran plot shows the distribution of backbone (φ, ψ) torsions, with points in the α and β basins reflecting secondary structure content. The PAE plot shows AlphaFold's inter-residue confidence as a color matrix.